Protein AF-A0A923UPY0-F1 (afdb_monomer)

Foldseek 3Di:
DQAPVNCLVPQVSLCVQQVDGPVVLVVCQVVQVVVCVVDQQQADPVRHGDPDGDDDPPCPQQVDSSSVSSVVSRVVVVVVVPPD

pLDDT: mean 86.6, std 10.06, range [52.34, 96.12]

Structure (mmCIF, N/CA/C/O backbone):
data_AF-A0A923UPY0-F1
#
_entry.id   AF-A0A923UPY0-F1
#
loop_
_atom_site.group_PDB
_atom_site.id
_atom_site.type_symbol
_atom_site.label_atom_id
_atom_site.label_alt_id
_atom_site.label_comp_id
_atom_site.label_asym_id
_atom_site.label_entity_id
_atom_site.label_seq_id
_atom_site.pdbx_PDB_ins_code
_atom_site.Cartn_x
_atom_site.Cartn_y
_atom_site.Cartn_z
_atom_site.occupancy
_atom_site.B_iso_or_equiv
_atom_site.auth_seq_id
_atom_site.auth_comp_id
_atom_site.auth_asym_id
_atom_site.auth_atom_id
_atom_site.pdbx_PDB_model_num
ATOM 1 N N . MET A 1 1 ? 3.872 11.579 7.611 1.00 52.94 1 MET A N 1
ATOM 2 C CA . MET A 1 1 ? 2.682 10.808 7.191 1.00 52.94 1 MET A CA 1
ATOM 3 C C . MET A 1 1 ? 2.324 9.834 8.305 1.00 52.94 1 MET A C 1
ATOM 5 O O . MET A 1 1 ? 3.244 9.274 8.889 1.00 52.94 1 MET A O 1
ATOM 9 N N . THR A 1 2 ? 1.049 9.644 8.652 1.00 64.19 2 THR A N 1
ATOM 10 C CA . THR A 1 2 ? 0.664 8.573 9.591 1.00 64.19 2 THR A CA 1
ATOM 11 C C . THR A 1 2 ? 0.886 7.232 8.895 1.00 64.19 2 THR A C 1
ATOM 13 O O . THR A 1 2 ? 0.243 6.977 7.882 1.00 64.19 2 THR A O 1
ATOM 16 N N . SER A 1 3 ? 1.818 6.417 9.392 1.00 79.25 3 SER A N 1
ATOM 17 C CA . SER A 1 3 ? 2.067 5.070 8.858 1.00 79.25 3 SER A CA 1
ATOM 18 C C . SER A 1 3 ? 0.841 4.176 9.062 1.00 79.25 3 SER A C 1
ATOM 20 O O . SER A 1 3 ? 0.126 4.327 10.063 1.00 79.25 3 SER A O 1
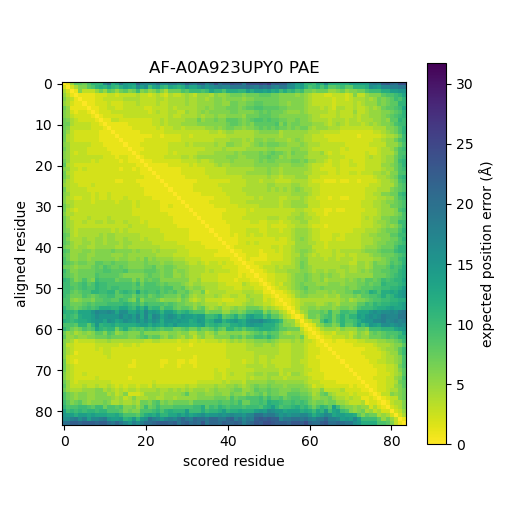ATOM 22 N N . TYR A 1 4 ? 0.628 3.246 8.128 1.00 86.88 4 TYR A N 1
ATOM 23 C CA . TYR A 1 4 ? -0.390 2.202 8.196 1.00 86.88 4 TYR A CA 1
ATOM 24 C C . TYR A 1 4 ? -0.436 1.539 9.579 1.00 86.88 4 TYR A C 1
ATOM 26 O O . TYR A 1 4 ? -1.504 1.478 10.185 1.00 86.88 4 TYR A O 1
ATOM 34 N N . GLU A 1 5 ? 0.721 1.159 10.127 1.00 85.69 5 GLU A N 1
ATOM 35 C CA . GLU A 1 5 ? 0.845 0.497 11.432 1.00 85.69 5 GLU A CA 1
ATOM 36 C C . GLU A 1 5 ? 0.213 1.312 12.569 1.00 85.69 5 GLU A C 1
ATOM 38 O O . GLU A 1 5 ? -0.545 0.800 13.394 1.00 85.69 5 GLU A O 1
ATOM 43 N N . LYS A 1 6 ? 0.451 2.629 12.582 1.00 86.19 6 LYS A N 1
ATOM 44 C CA . LYS A 1 6 ? -0.122 3.521 13.601 1.00 86.19 6 LYS A CA 1
ATOM 45 C C . LYS A 1 6 ? -1.634 3.651 13.442 1.00 86.19 6 LYS A C 1
ATOM 47 O O . LYS A 1 6 ? -2.352 3.670 14.438 1.00 86.19 6 LYS A O 1
ATOM 52 N N . ALA A 1 7 ? -2.114 3.744 12.202 1.00 86.81 7 ALA A N 1
ATOM 53 C CA . ALA A 1 7 ? -3.539 3.863 11.917 1.00 86.81 7 ALA A CA 1
ATOM 54 C C . ALA A 1 7 ? -4.294 2.558 12.214 1.00 86.81 7 ALA A C 1
ATOM 56 O O . ALA A 1 7 ? -5.419 2.608 12.707 1.00 86.81 7 ALA A O 1
ATOM 57 N N . ARG A 1 8 ? -3.679 1.399 11.953 1.00 89.12 8 ARG A N 1
ATOM 58 C CA . ARG A 1 8 ? -4.267 0.068 12.159 1.00 89.12 8 ARG A CA 1
ATOM 59 C C . ARG A 1 8 ? -4.637 -0.183 13.621 1.00 89.12 8 ARG A C 1
ATOM 61 O O . ARG A 1 8 ? -5.705 -0.725 13.891 1.00 89.12 8 ARG A O 1
ATOM 68 N N . ASN A 1 9 ? -3.811 0.298 14.551 1.00 90.75 9 ASN A N 1
ATOM 69 C CA . ASN A 1 9 ? -4.049 0.192 15.994 1.00 90.75 9 ASN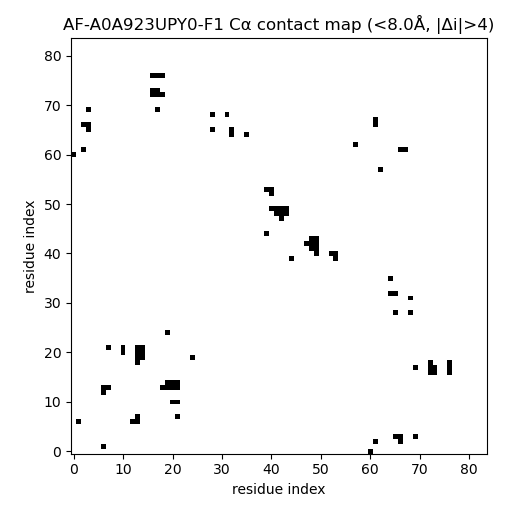 A CA 1
ATOM 70 C C . ASN A 1 9 ? -5.274 0.987 16.484 1.00 90.75 9 ASN A C 1
ATOM 72 O O . ASN A 1 9 ? -5.739 0.779 17.602 1.00 90.75 9 ASN A O 1
ATOM 76 N N . ASN A 1 10 ? -5.828 1.882 15.660 1.00 91.31 10 ASN A N 1
ATOM 77 C CA . ASN A 1 10 ? -7.055 2.613 15.955 1.00 91.31 10 ASN A CA 1
ATOM 78 C C . ASN A 1 10 ? -8.086 2.389 14.842 1.00 91.31 10 ASN A C 1
ATOM 80 O O . ASN A 1 10 ? -8.212 3.181 13.907 1.00 91.31 10 ASN A O 1
ATOM 84 N N . SER A 1 11 ? -8.874 1.322 14.970 1.00 89.75 11 SER A N 1
ATOM 85 C CA . SER A 1 11 ? -9.872 0.909 13.972 1.00 89.75 11 SER A CA 1
ATOM 86 C C . SER A 1 11 ? -10.884 2.008 13.614 1.00 89.75 11 SER A C 1
ATOM 88 O O . SER A 1 11 ? -11.295 2.124 12.455 1.00 89.75 11 SER A O 1
ATOM 90 N N . ARG A 1 12 ? -11.256 2.865 14.577 1.00 90.44 12 ARG A N 1
ATOM 91 C CA . ARG A 1 12 ? -12.156 4.007 14.351 1.00 90.44 12 ARG A CA 1
ATOM 92 C C . ARG A 1 12 ? -11.498 5.060 13.466 1.00 90.44 12 ARG A C 1
ATOM 94 O O . ARG A 1 12 ? -12.112 5.512 12.498 1.00 90.44 12 ARG A O 1
ATOM 101 N N . GLN A 1 13 ? -10.261 5.444 13.780 1.00 89.50 13 GLN A N 1
ATOM 102 C CA . GLN A 1 13 ? -9.496 6.383 12.962 1.00 89.50 13 GLN A CA 1
ATOM 103 C C . GLN A 1 13 ? -9.219 5.798 11.576 1.00 89.50 13 GLN A C 1
ATOM 105 O O . GLN A 1 13 ? -9.427 6.485 10.580 1.00 89.50 13 GLN A O 1
ATOM 110 N N . PHE A 1 14 ? -8.836 4.523 11.500 1.00 92.69 14 PHE A N 1
ATOM 111 C CA . PHE A 1 14 ? -8.592 3.818 10.247 1.00 92.69 14 PHE A CA 1
ATOM 112 C C . PHE A 1 14 ? -9.802 3.890 9.316 1.00 92.69 14 PHE A C 1
ATOM 114 O O . PHE A 1 14 ? -9.694 4.38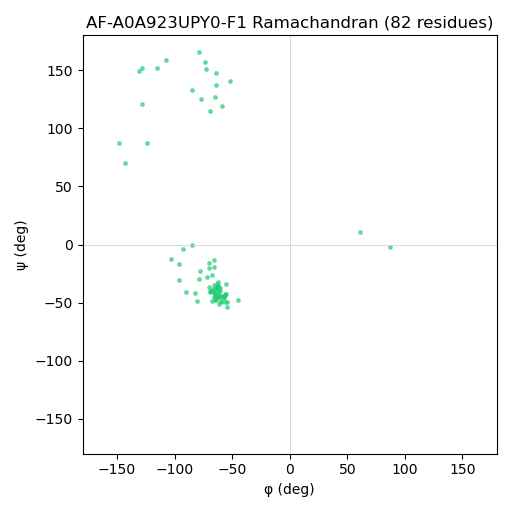5 8.196 1.00 92.69 14 PHE A O 1
ATOM 121 N N . LYS A 1 15 ? -10.983 3.496 9.810 1.00 92.25 15 LYS A N 1
ATOM 122 C CA . LYS A 1 15 ? -12.237 3.559 9.048 1.00 92.25 15 LYS A CA 1
ATOM 123 C C . LYS A 1 15 ? -12.613 4.991 8.677 1.00 92.25 15 LYS A C 1
ATOM 125 O O . LYS A 1 15 ? -13.128 5.238 7.586 1.00 92.25 15 LYS A O 1
ATOM 130 N N . SER A 1 16 ? -12.334 5.954 9.553 1.00 89.25 16 SER A N 1
ATOM 131 C CA . SER A 1 16 ? -12.520 7.371 9.241 1.00 89.25 16 SER A CA 1
ATOM 132 C C . SER A 1 16 ? -11.617 7.830 8.094 1.00 89.25 16 SER A C 1
ATOM 134 O O . SER A 1 16 ? -12.079 8.582 7.248 1.00 89.25 16 SER A O 1
ATOM 136 N N . LEU A 1 17 ? -10.382 7.340 7.987 1.00 89.81 17 LEU A N 1
ATOM 137 C CA . LEU A 1 17 ? -9.437 7.742 6.940 1.00 89.81 17 LEU A CA 1
ATOM 138 C C . LEU A 1 17 ? -9.647 7.006 5.612 1.00 89.81 17 LEU A C 1
ATOM 140 O O . LEU A 1 17 ? -9.615 7.630 4.556 1.00 89.81 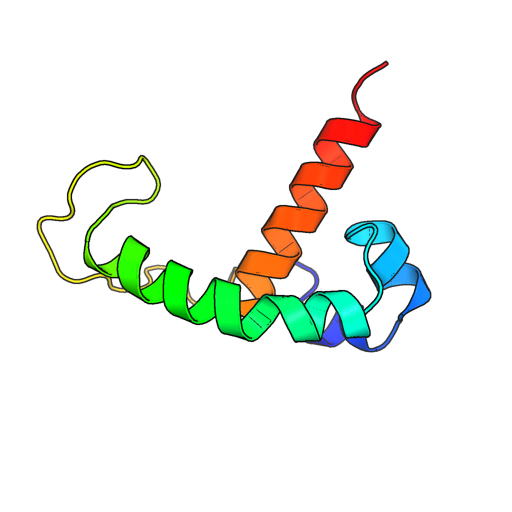17 LEU A O 1
ATOM 144 N N . THR A 1 18 ? -9.906 5.701 5.645 1.00 91.69 18 THR A N 1
ATOM 145 C CA . THR A 1 18 ? -9.946 4.855 4.438 1.00 91.69 18 THR A CA 1
ATOM 146 C C . THR A 1 18 ? -11.359 4.509 3.976 1.00 91.69 18 THR A C 1
ATOM 148 O O . THR A 1 18 ? -11.535 3.994 2.874 1.00 91.69 18 THR A O 1
ATOM 151 N N . SER A 1 19 ? -12.378 4.764 4.807 1.00 91.25 19 SER A N 1
ATOM 152 C CA . SER A 1 19 ? -13.750 4.246 4.647 1.00 91.25 19 SER A CA 1
ATOM 153 C C . SER A 1 19 ? -13.858 2.712 4.666 1.00 91.25 19 SER A C 1
ATOM 155 O O . SER A 1 19 ? -14.928 2.173 4.387 1.00 91.25 19 SER A O 1
ATOM 157 N N . LEU A 1 20 ? -12.788 2.001 5.033 1.00 92.75 20 LEU A N 1
ATOM 158 C CA . LEU A 1 20 ? -12.733 0.542 5.114 1.00 92.75 20 LEU A CA 1
ATOM 159 C C . LEU A 1 20 ? -12.515 0.084 6.560 1.00 92.75 20 LEU A C 1
ATOM 161 O O . LEU A 1 20 ? -11.925 0.798 7.368 1.00 92.75 20 LEU A O 1
ATOM 165 N N . SER A 1 21 ? -12.990 -1.116 6.899 1.00 93.88 21 SER A N 1
ATOM 166 C CA . SER A 1 21 ? -12.513 -1.801 8.106 1.00 93.88 21 SER A CA 1
ATOM 167 C C . SER A 1 21 ? -11.098 -2.332 7.872 1.00 93.88 21 SER A C 1
ATOM 169 O O . SER A 1 21 ? -10.708 -2.572 6.728 1.00 93.88 21 SER A O 1
ATOM 171 N N . VAL A 1 22 ? -10.352 -2.542 8.958 1.00 93.75 22 VAL A N 1
ATOM 172 C CA . VAL A 1 22 ? -9.008 -3.140 8.903 1.00 93.75 22 VAL A CA 1
ATOM 173 C C . VAL A 1 22 ? -9.058 -4.514 8.226 1.00 93.75 22 VAL A C 1
ATOM 175 O O . VAL A 1 22 ? -8.302 -4.753 7.300 1.00 93.75 22 VAL A O 1
ATOM 178 N N . GLU A 1 23 ? -10.035 -5.358 8.565 1.00 94.44 23 GLU A N 1
ATOM 179 C CA . GLU A 1 23 ? -10.217 -6.680 7.940 1.00 94.44 23 GLU A CA 1
ATOM 180 C C . GLU A 1 23 ? -10.391 -6.608 6.417 1.00 94.44 23 GLU A C 1
ATOM 182 O O . GLU A 1 23 ? -9.758 -7.348 5.671 1.00 94.44 23 GLU A O 1
ATOM 187 N N . LYS A 1 24 ? -11.231 -5.686 5.925 1.00 94.38 24 LYS A N 1
ATOM 188 C CA . LYS A 1 24 ? -11.429 -5.511 4.479 1.00 94.38 24 LYS A CA 1
ATOM 189 C C . LYS A 1 24 ? -10.165 -5.008 3.798 1.00 94.38 24 LYS A C 1
ATOM 191 O O . LYS A 1 24 ? -9.918 -5.360 2.650 1.00 94.38 24 LYS A O 1
ATOM 196 N N . PHE A 1 25 ? -9.393 -4.172 4.483 1.00 95.06 25 PHE A N 1
ATOM 197 C CA . PHE A 1 25 ? -8.105 -3.717 3.985 1.00 95.06 25 PHE A CA 1
ATOM 198 C C . PHE A 1 25 ? -7.103 -4.875 3.900 1.00 95.06 25 PHE A C 1
ATOM 200 O O . PHE A 1 25 ? -6.475 -5.047 2.859 1.00 95.06 25 PHE A O 1
ATOM 207 N N . ASP A 1 26 ? -7.031 -5.708 4.939 1.00 93.62 26 ASP A N 1
ATOM 208 C CA . ASP A 1 26 ? -6.144 -6.872 5.005 1.00 93.62 26 ASP A CA 1
ATOM 209 C C . ASP A 1 26 ? -6.470 -7.902 3.910 1.00 93.62 26 ASP A C 1
ATOM 211 O O . ASP A 1 26 ? -5.562 -8.468 3.312 1.00 93.62 26 ASP A O 1
ATOM 215 N N . ILE A 1 27 ? -7.750 -8.084 3.558 1.00 96.12 27 ILE A N 1
ATOM 216 C CA . ILE A 1 27 ? -8.158 -8.932 2.421 1.00 96.12 27 ILE A CA 1
ATOM 217 C C . ILE A 1 27 ? -7.652 -8.369 1.079 1.00 96.12 27 ILE A C 1
ATOM 219 O O . ILE A 1 27 ? -7.287 -9.124 0.177 1.00 96.12 27 ILE A O 1
ATOM 223 N N . LEU A 1 28 ? -7.643 -7.043 0.914 1.00 94.69 28 LEU A N 1
ATOM 224 C CA . LEU A 1 28 ? -7.239 -6.391 -0.337 1.00 94.69 28 LEU A CA 1
ATOM 225 C C . LEU A 1 28 ? -5.720 -6.326 -0.512 1.00 94.69 28 LEU A C 1
ATOM 227 O O . LEU A 1 28 ? -5.240 -6.317 -1.649 1.00 94.69 28 LEU A O 1
ATOM 231 N N . LEU A 1 29 ? -4.980 -6.261 0.595 1.00 94.75 29 LEU A N 1
ATOM 232 C CA . LEU A 1 29 ? -3.550 -5.981 0.602 1.00 94.75 29 LEU A CA 1
ATOM 233 C C . LEU A 1 29 ? -2.726 -6.966 -0.255 1.00 94.75 29 LEU A C 1
ATOM 235 O O . LEU A 1 29 ? -2.019 -6.477 -1.136 1.00 94.75 29 LEU A O 1
ATOM 239 N N . PRO A 1 30 ? -2.873 -8.304 -0.140 1.00 95.81 30 PRO A N 1
ATOM 240 C CA . PRO A 1 30 ? -2.087 -9.247 -0.944 1.00 95.81 30 PRO A CA 1
ATOM 241 C C . PRO A 1 30 ? -2.334 -9.109 -2.451 1.00 95.81 30 PRO A C 1
ATOM 243 O O . PRO A 1 30 ? -1.418 -9.190 -3.269 1.00 95.81 30 PRO A O 1
ATOM 246 N N . THR A 1 31 ? -3.590 -8.861 -2.838 1.00 95.75 31 THR A N 1
ATOM 247 C CA . THR A 1 31 ? -3.952 -8.683 -4.253 1.00 95.75 31 THR A CA 1
ATOM 248 C C . THR A 1 31 ? -3.372 -7.384 -4.805 1.00 95.75 31 THR A C 1
ATOM 250 O O . THR A 1 31 ? -2.920 -7.334 -5.950 1.00 95.75 31 THR A O 1
ATOM 253 N N . PHE A 1 32 ? -3.406 -6.316 -4.006 1.00 95.12 32 PHE A N 1
ATOM 254 C CA . PHE A 1 32 ? -2.810 -5.044 -4.386 1.00 95.12 32 PHE A CA 1
ATOM 255 C C . PHE A 1 32 ? -1.293 -5.152 -4.502 1.00 95.12 32 PHE A C 1
ATOM 257 O O . PHE A 1 32 ? -0.741 -4.633 -5.463 1.00 95.12 32 PHE A O 1
ATOM 264 N N . GLU A 1 33 ? -0.637 -5.843 -3.575 1.00 95.00 33 GLU A N 1
ATOM 265 C CA . GLU A 1 33 ? 0.813 -6.017 -3.562 1.00 95.00 33 GLU A CA 1
ATOM 266 C C . GLU A 1 33 ? 1.325 -6.742 -4.800 1.00 95.00 33 GLU A C 1
ATOM 268 O O . GLU A 1 33 ? 2.135 -6.181 -5.537 1.00 95.00 33 GLU A O 1
ATOM 273 N N . SER A 1 34 ? 0.735 -7.892 -5.127 1.00 94.81 34 SER A N 1
ATOM 274 C CA . SER A 1 34 ? 1.075 -8.628 -6.349 1.00 94.81 34 SER A CA 1
ATOM 275 C C . SER A 1 34 ? 0.903 -7.774 -7.616 1.00 94.81 34 SER A C 1
ATOM 277 O O . SER A 1 34 ? 1.758 -7.763 -8.506 1.00 94.81 34 SER A O 1
ATOM 279 N N . LYS A 1 35 ? -0.185 -6.996 -7.698 1.00 94.19 35 LYS A N 1
ATOM 280 C CA . LYS A 1 35 ? -0.411 -6.090 -8.834 1.00 94.19 35 LYS A CA 1
ATOM 281 C C .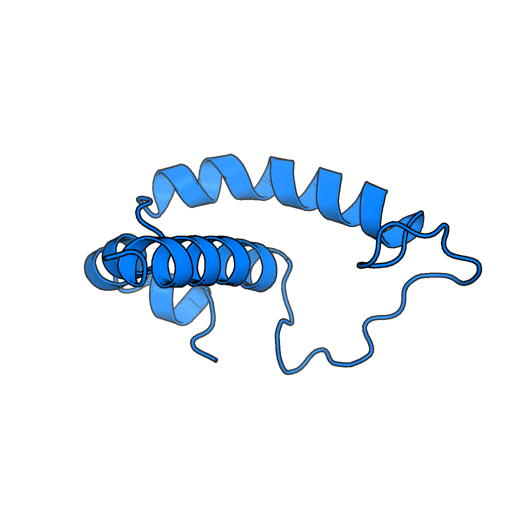 LYS A 1 35 ? 0.563 -4.919 -8.843 1.00 94.19 35 LYS A C 1
A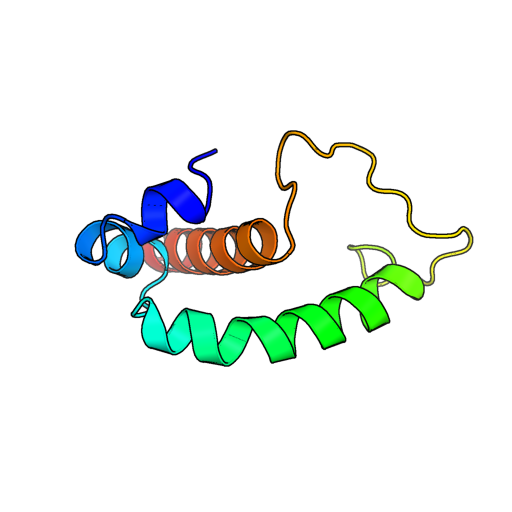TOM 283 O O . LYS A 1 35 ? 1.032 -4.540 -9.912 1.00 94.19 35 LYS A O 1
ATOM 288 N N . TRP A 1 36 ? 0.848 -4.337 -7.684 1.00 92.50 36 TRP A N 1
ATOM 289 C CA . TRP A 1 36 ? 1.772 -3.221 -7.547 1.00 92.50 36 TRP A CA 1
ATOM 290 C C . TRP A 1 36 ? 3.161 -3.617 -8.036 1.00 92.50 36 TRP A C 1
ATOM 292 O O . TRP A 1 36 ? 3.730 -2.900 -8.854 1.00 92.50 36 TRP A O 1
ATOM 302 N N . GLU A 1 37 ? 3.672 -4.766 -7.597 1.00 91.06 37 GLU A N 1
ATOM 303 C CA . GLU A 1 37 ? 4.972 -5.290 -8.018 1.00 91.06 37 GLU A CA 1
ATOM 304 C C . GLU A 1 37 ? 5.022 -5.524 -9.530 1.00 91.06 37 GLU A C 1
ATOM 306 O O . GLU A 1 37 ? 5.898 -4.985 -10.210 1.00 91.06 37 GLU A O 1
ATOM 311 N N . SER A 1 38 ? 4.021 -6.216 -10.088 1.00 91.88 38 SER A N 1
ATOM 312 C CA . SER A 1 38 ? 3.967 -6.460 -11.534 1.00 91.88 38 SER A CA 1
ATOM 313 C C . SER A 1 38 ? 3.862 -5.174 -12.361 1.00 91.88 38 SER A C 1
ATOM 315 O O . SER A 1 38 ? 4.310 -5.158 -13.511 1.00 91.88 38 SER A O 1
ATOM 317 N N . VAL A 1 39 ? 3.208 -4.132 -11.842 1.00 92.19 39 VAL A N 1
ATOM 318 C CA . VAL A 1 39 ? 3.040 -2.859 -12.554 1.00 92.19 39 VAL A CA 1
ATOM 319 C C . VAL A 1 39 ? 4.292 -2.008 -12.426 1.00 92.19 39 VAL A C 1
ATOM 321 O O . VAL A 1 39 ? 4.780 -1.517 -13.438 1.00 92.19 39 VAL A O 1
ATOM 324 N N . ILE A 1 40 ? 4.835 -1.838 -11.220 1.00 91.06 40 ILE A N 1
ATOM 325 C CA . ILE A 1 40 ? 5.951 -0.919 -10.975 1.00 91.06 40 ILE A CA 1
ATOM 326 C C . ILE A 1 40 ? 7.248 -1.388 -11.641 1.00 91.06 40 ILE A C 1
ATOM 328 O O . ILE A 1 40 ? 8.089 -0.560 -11.997 1.00 91.06 40 ILE A O 1
ATOM 332 N N . GLU A 1 41 ? 7.394 -2.698 -11.852 1.00 91.12 41 GLU A N 1
ATOM 333 C CA . GLU A 1 41 ? 8.503 -3.284 -12.602 1.00 91.12 41 GLU A CA 1
ATOM 334 C C . GLU A 1 41 ? 8.468 -2.884 -14.085 1.00 91.12 41 GLU A C 1
ATOM 336 O O . GLU A 1 41 ? 9.508 -2.583 -14.673 1.00 91.12 41 GLU A O 1
ATOM 341 N N . LYS A 1 42 ? 7.271 -2.829 -14.679 1.00 92.00 42 LYS A N 1
ATOM 342 C CA . LYS A 1 42 ? 7.070 -2.615 -16.122 1.00 92.00 42 LYS A CA 1
ATOM 343 C C . LYS A 1 42 ? 6.787 -1.160 -16.483 1.00 92.00 42 LYS A C 1
ATOM 345 O O . LYS A 1 42 ? 7.151 -0.715 -17.569 1.00 92.00 42 LYS A O 1
ATOM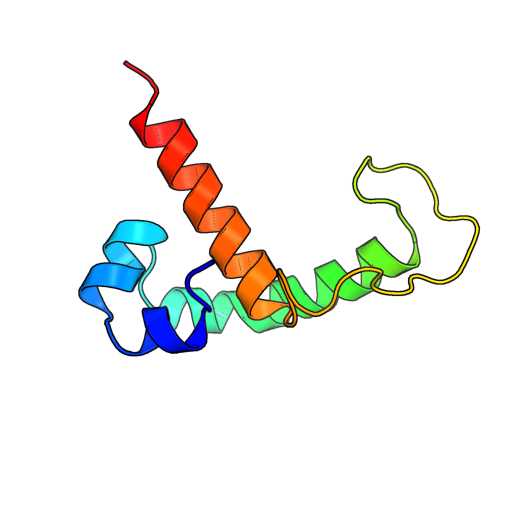 350 N N . TYR A 1 43 ? 6.162 -0.416 -15.578 1.00 93.75 43 TYR A N 1
ATOM 351 C CA . TYR A 1 43 ? 5.640 0.920 -15.828 1.00 93.75 43 TYR A CA 1
ATOM 352 C C . TYR A 1 43 ? 6.117 1.935 -14.781 1.00 93.75 43 TYR A C 1
ATOM 354 O O . TYR A 1 43 ? 6.420 1.633 -13.621 1.00 93.75 43 TYR A O 1
ATOM 362 N N . ASN A 1 44 ? 6.194 3.186 -15.213 1.00 89.94 44 ASN A N 1
ATOM 363 C CA . ASN A 1 44 ? 6.314 4.347 -14.348 1.00 89.94 44 ASN A CA 1
ATOM 364 C C . ASN A 1 44 ? 4.938 4.709 -13.757 1.00 89.94 44 ASN A C 1
ATOM 366 O O . ASN A 1 44 ? 3.900 4.234 -14.215 1.00 89.94 44 ASN A O 1
ATOM 370 N N . LEU A 1 45 ? 4.918 5.563 -12.728 1.00 85.44 45 LEU A N 1
ATOM 371 C CA . LEU A 1 45 ? 3.670 5.969 -12.056 1.00 85.44 45 LEU A CA 1
ATOM 372 C C . LEU A 1 45 ? 2.725 6.781 -12.959 1.00 85.44 45 LEU A C 1
ATOM 374 O O . LEU A 1 45 ? 1.539 6.873 -12.664 1.00 85.44 45 LEU A O 1
ATOM 378 N N . ASP A 1 46 ? 3.245 7.354 -14.044 1.00 87.88 46 ASP A N 1
ATOM 379 C CA . ASP A 1 46 ? 2.484 8.046 -15.090 1.00 87.88 46 ASP A CA 1
ATOM 380 C C . ASP A 1 46 ? 1.932 7.091 -16.170 1.00 87.88 46 ASP A C 1
ATOM 382 O O . ASP A 1 46 ? 1.259 7.532 -17.097 1.00 87.88 46 ASP A O 1
ATOM 386 N N . GLY A 1 47 ? 2.205 5.785 -16.060 1.00 87.94 47 GLY A N 1
ATOM 387 C CA . GLY A 1 47 ? 1.769 4.758 -17.007 1.00 87.94 47 GLY A CA 1
ATOM 388 C C . GLY A 1 47 ? 2.710 4.535 -18.194 1.00 87.94 47 GLY A C 1
ATOM 389 O O . GLY A 1 47 ? 2.463 3.637 -18.998 1.00 87.94 47 GLY A O 1
ATOM 390 N N . THR A 1 48 ? 3.803 5.293 -18.314 1.00 93.00 48 THR A N 1
ATOM 391 C CA . THR A 1 48 ? 4.793 5.072 -19.380 1.00 93.00 48 THR A CA 1
ATOM 392 C C . THR A 1 48 ? 5.618 3.811 -19.125 1.00 93.00 48 THR A C 1
ATOM 394 O O . THR A 1 48 ? 5.837 3.418 -17.978 1.00 93.00 48 THR A O 1
ATOM 397 N N . SER A 1 49 ? 6.094 3.153 -20.188 1.00 93.06 49 SER A N 1
ATOM 398 C CA . SER A 1 49 ? 6.954 1.972 -20.043 1.00 93.06 49 SER A CA 1
ATOM 399 C C . SER A 1 49 ? 8.274 2.347 -19.376 1.00 93.06 49 SER A C 1
ATOM 401 O O . SER A 1 49 ? 8.911 3.350 -19.705 1.00 93.06 49 SER A O 1
ATOM 403 N N . ARG A 1 50 ? 8.715 1.510 -18.445 1.00 91.31 50 ARG A N 1
ATOM 404 C CA . ARG A 1 50 ? 9.937 1.733 -17.687 1.00 91.31 50 ARG A CA 1
ATOM 405 C C . ARG A 1 50 ? 11.149 1.209 -18.472 1.00 91.31 50 ARG A C 1
ATOM 407 O O . ARG A 1 50 ? 11.133 0.092 -18.972 1.00 91.31 50 ARG A O 1
ATOM 414 N N . LEU A 1 51 ? 12.212 2.014 -18.567 1.00 90.69 51 LEU A N 1
ATOM 415 C CA . LEU A 1 51 ? 13.459 1.645 -19.269 1.00 90.69 51 LEU A CA 1
ATOM 416 C C . LEU A 1 51 ? 14.552 1.084 -18.341 1.00 90.69 51 LEU A C 1
ATOM 418 O O . LEU A 1 51 ? 15.524 0.497 -18.803 1.00 90.69 51 LEU A O 1
ATOM 422 N N . ARG A 1 52 ? 14.434 1.304 -17.026 1.00 87.56 52 ARG A N 1
ATOM 423 C CA . ARG A 1 52 ? 15.410 0.892 -16.000 1.00 87.56 52 ARG A CA 1
ATOM 424 C C . ARG A 1 52 ? 14.692 0.182 -14.865 1.00 87.56 52 ARG A C 1
ATOM 426 O O . ARG A 1 52 ? 13.570 0.560 -14.562 1.00 87.56 52 ARG A O 1
ATOM 433 N N . LYS A 1 53 ? 15.340 -0.767 -14.185 1.00 85.81 53 LYS A N 1
ATOM 434 C CA . LYS A 1 53 ? 14.746 -1.433 -13.012 1.00 85.81 53 LYS A CA 1
ATOM 435 C C . LYS A 1 53 ? 14.229 -0.414 -11.991 1.00 85.81 53 LYS A C 1
ATOM 437 O O . LYS A 1 53 ? 14.843 0.634 -11.778 1.00 85.81 53 LYS A O 1
ATOM 442 N N . TYR A 1 54 ? 13.080 -0.716 -11.391 1.00 86.00 54 TYR A N 1
ATOM 443 C CA . TYR A 1 54 ? 12.520 0.110 -10.330 1.00 86.00 54 TYR A 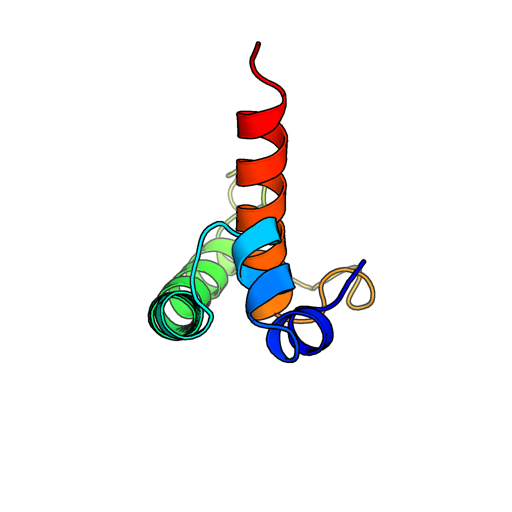CA 1
ATOM 444 C C . TYR A 1 54 ? 13.442 0.083 -9.110 1.00 86.00 54 TYR A C 1
ATOM 446 O O . TYR A 1 54 ? 13.793 -0.982 -8.612 1.00 86.00 54 TYR A O 1
ATOM 454 N N . VAL A 1 55 ? 13.814 1.271 -8.638 1.00 83.44 55 VAL A N 1
ATOM 455 C CA . VAL A 1 55 ? 14.516 1.473 -7.372 1.00 83.44 55 VAL A CA 1
ATOM 456 C C . VAL A 1 55 ? 13.721 2.526 -6.602 1.00 83.44 55 VAL A C 1
ATOM 458 O O . VAL A 1 55 ? 13.518 3.628 -7.135 1.00 83.44 55 VAL A O 1
ATOM 461 N N . PRO A 1 56 ? 13.217 2.213 -5.397 1.00 78.00 56 PRO A N 1
ATOM 462 C CA . PRO A 1 56 ? 12.564 3.199 -4.550 1.00 78.00 56 PRO A CA 1
ATOM 463 C C . PRO A 1 56 ? 13.543 4.341 -4.259 1.00 78.00 56 PRO A C 1
ATOM 465 O O . PRO A 1 56 ? 14.612 4.129 -3.705 1.00 78.00 56 PRO A O 1
ATOM 468 N N . LYS A 1 57 ? 13.200 5.569 -4.664 1.00 71.50 57 LYS A N 1
ATOM 469 C CA . LYS A 1 57 ? 14.056 6.741 -4.409 1.00 71.50 57 LYS A CA 1
ATOM 470 C C . LYS A 1 57 ? 13.959 7.263 -2.977 1.00 71.50 57 LYS A C 1
ATOM 472 O O . LYS A 1 57 ? 14.836 8.006 -2.563 1.00 71.50 57 LYS A O 1
ATOM 477 N N . ASN A 1 58 ? 12.862 6.970 -2.280 1.00 67.38 58 ASN A N 1
ATOM 478 C CA . ASN A 1 58 ? 12.554 7.582 -0.995 1.00 67.38 58 ASN A CA 1
ATOM 479 C C . ASN A 1 58 ? 11.773 6.593 -0.123 1.00 67.38 58 ASN A C 1
ATOM 481 O O . ASN A 1 58 ? 10.543 6.542 -0.164 1.00 67.38 58 ASN A O 1
ATOM 485 N N . GLU A 1 59 ? 12.503 5.761 0.615 1.00 66.88 59 GLU A N 1
ATOM 486 C CA . GLU A 1 59 ? 11.919 4.755 1.509 1.00 66.88 59 GLU A CA 1
ATOM 487 C C . GLU A 1 59 ? 11.252 5.399 2.736 1.00 66.88 59 GLU A C 1
ATOM 489 O O . GLU A 1 59 ? 10.343 4.823 3.315 1.00 66.88 59 GLU A O 1
ATOM 494 N N . GLU A 1 60 ? 11.604 6.639 3.087 1.00 68.31 60 GLU A N 1
ATOM 495 C CA . GLU A 1 60 ? 11.110 7.293 4.307 1.00 68.31 60 GLU A CA 1
ATOM 496 C C . GLU A 1 60 ? 9.627 7.710 4.258 1.00 68.31 60 GLU A C 1
ATOM 498 O O . GLU A 1 60 ? 8.972 7.799 5.297 1.00 68.31 60 GLU A O 1
ATOM 503 N N . GLN A 1 61 ? 9.067 7.991 3.074 1.00 75.56 61 GLN A N 1
ATOM 504 C CA . GLN A 1 61 ? 7.704 8.540 2.964 1.00 75.56 61 GLN A CA 1
ATOM 505 C C . GLN A 1 61 ? 6.604 7.480 2.854 1.00 75.56 61 GLN A C 1
ATOM 507 O O . GLN A 1 61 ? 5.536 7.653 3.444 1.00 75.56 61 GLN A O 1
ATOM 512 N N . LEU A 1 62 ? 6.840 6.419 2.079 1.00 82.62 62 LEU A N 1
ATOM 513 C CA . LEU A 1 62 ? 5.915 5.299 1.858 1.00 82.62 62 LEU A CA 1
ATOM 514 C C . LEU A 1 62 ? 6.732 3.998 1.771 1.00 82.62 62 LEU A C 1
ATOM 516 O O . LEU A 1 62 ? 6.879 3.447 0.671 1.00 82.62 62 LEU A O 1
ATOM 520 N N . PRO A 1 63 ? 7.305 3.550 2.905 1.00 82.75 63 PRO A N 1
ATOM 521 C CA . PRO A 1 63 ? 8.268 2.451 2.930 1.00 82.75 63 PRO A CA 1
ATOM 522 C C . PRO A 1 63 ? 7.649 1.147 2.441 1.00 82.75 63 PRO A C 1
ATOM 524 O O . PRO A 1 63 ? 8.269 0.405 1.683 1.00 82.75 63 PRO A O 1
ATOM 527 N N . THR A 1 64 ? 6.401 0.881 2.830 1.00 89.00 64 THR A N 1
ATOM 528 C CA . THR A 1 64 ? 5.743 -0.393 2.540 1.00 89.00 64 THR A CA 1
ATOM 529 C C . THR A 1 64 ? 4.669 -0.263 1.465 1.00 89.00 64 THR A C 1
ATOM 531 O O . THR A 1 64 ? 4.112 0.808 1.207 1.00 89.00 64 THR A O 1
ATOM 534 N N . VAL A 1 65 ? 4.333 -1.386 0.829 1.00 90.56 65 VAL A N 1
ATOM 535 C CA . VAL A 1 65 ? 3.187 -1.468 -0.086 1.00 90.56 65 VAL A CA 1
ATOM 536 C C . VAL A 1 65 ? 1.868 -1.202 0.651 1.00 90.56 65 VAL A C 1
ATOM 538 O O . VAL A 1 65 ? 0.981 -0.544 0.103 1.00 90.56 65 VAL A O 1
ATOM 541 N N . ALA A 1 66 ? 1.766 -1.619 1.917 1.00 91.88 66 ALA A N 1
ATOM 542 C CA . ALA A 1 66 ? 0.626 -1.315 2.775 1.00 91.88 66 ALA A CA 1
ATOM 543 C C . ALA A 1 66 ? 0.451 0.197 2.988 1.00 91.88 66 ALA A C 1
ATOM 545 O O . ALA A 1 66 ? -0.661 0.706 2.842 1.00 91.88 66 ALA A O 1
ATOM 546 N N . ASP A 1 67 ? 1.539 0.938 3.232 1.00 90.75 67 ASP A N 1
ATOM 547 C CA . ASP A 1 67 ? 1.493 2.403 3.332 1.00 90.75 67 ASP A CA 1
ATOM 548 C C . ASP A 1 67 ? 1.007 3.041 2.021 1.00 90.75 67 ASP A C 1
ATOM 550 O O . ASP A 1 67 ? 0.197 3.971 2.047 1.00 90.75 67 ASP A O 1
ATOM 554 N N . LYS A 1 68 ? 1.434 2.518 0.861 1.00 90.81 68 LYS A N 1
ATOM 555 C CA . LYS A 1 68 ? 0.976 2.995 -0.460 1.00 90.81 68 LYS A CA 1
ATOM 556 C C . LYS A 1 68 ? -0.524 2.768 -0.656 1.00 90.81 68 LYS A C 1
ATOM 558 O O . LYS A 1 68 ? -1.228 3.680 -1.096 1.00 90.81 68 LYS A O 1
ATOM 563 N N . LEU A 1 69 ? -1.028 1.585 -0.301 1.00 93.19 69 LEU A N 1
ATOM 564 C CA . LEU A 1 69 ? -2.456 1.267 -0.385 1.00 93.19 69 LEU A CA 1
ATOM 565 C C . LEU A 1 69 ? -3.284 2.128 0.578 1.00 93.19 69 LEU A C 1
ATOM 567 O O . LEU A 1 69 ? -4.321 2.680 0.203 1.00 93.19 69 LEU A O 1
ATOM 571 N N . PHE A 1 70 ? -2.811 2.283 1.815 1.00 93.00 70 PHE A N 1
ATOM 572 C CA . PHE A 1 70 ? -3.443 3.124 2.827 1.00 93.00 70 PHE A CA 1
ATOM 573 C C . PHE A 1 70 ? -3.529 4.586 2.369 1.00 93.00 70 PHE A C 1
ATOM 575 O O . PHE A 1 70 ? -4.587 5.220 2.465 1.00 93.00 70 PHE A O 1
ATOM 582 N N . PHE A 1 71 ? -2.442 5.109 1.801 1.00 91.00 71 PHE A N 1
ATOM 583 C CA . PHE A 1 71 ? -2.390 6.452 1.237 1.00 91.00 71 PHE A CA 1
ATOM 584 C C . PHE A 1 71 ? -3.378 6.641 0.083 1.00 91.00 71 PHE A C 1
ATOM 586 O O . PHE A 1 71 ? -4.115 7.629 0.070 1.00 91.00 71 PHE A O 1
ATOM 593 N N . TYR A 1 72 ? -3.454 5.676 -0.838 1.00 91.12 72 TYR A N 1
ATOM 594 C CA . TYR A 1 72 ? -4.402 5.704 -1.953 1.00 91.12 72 TYR A CA 1
ATOM 595 C C . TYR A 1 72 ? -5.852 5.873 -1.472 1.00 91.12 72 TYR A C 1
ATOM 597 O O . TYR A 1 72 ? -6.565 6.767 -1.939 1.00 91.12 72 TYR A O 1
ATOM 605 N N . PHE A 1 73 ? -6.289 5.069 -0.496 1.00 92.75 73 PHE A N 1
ATOM 606 C CA . PHE A 1 73 ? -7.646 5.187 0.049 1.00 92.75 73 PHE A CA 1
ATOM 607 C C . PHE A 1 73 ? -7.867 6.493 0.811 1.00 92.75 73 PHE A C 1
ATOM 609 O O . PHE A 1 73 ? -8.929 7.104 0.677 1.00 92.75 73 PHE A O 1
ATOM 616 N N . THR A 1 74 ? -6.861 6.950 1.557 1.00 90.44 74 THR A N 1
ATOM 617 C CA . THR A 1 74 ? -6.930 8.211 2.304 1.00 90.44 74 THR A CA 1
ATOM 618 C C . THR A 1 74 ? -7.121 9.407 1.368 1.00 90.44 74 THR A C 1
ATOM 620 O O . THR A 1 74 ? -8.007 10.232 1.597 1.00 90.44 74 THR A O 1
ATOM 623 N N . ILE A 1 75 ? -6.365 9.482 0.263 1.00 87.50 75 ILE A N 1
ATOM 624 C CA . ILE A 1 75 ? -6.551 10.535 -0.748 1.00 87.50 75 ILE A CA 1
ATOM 625 C C . ILE A 1 75 ? -7.915 10.417 -1.415 1.00 87.50 75 ILE A C 1
ATOM 627 O O . ILE A 1 75 ? -8.618 11.418 -1.548 1.00 87.50 75 ILE A O 1
ATOM 631 N N . LYS A 1 76 ? -8.306 9.211 -1.845 1.00 87.81 76 LYS A N 1
ATOM 632 C CA . LYS A 1 76 ? -9.595 8.997 -2.514 1.00 87.81 76 LYS A CA 1
ATOM 633 C C . LYS A 1 76 ? -10.747 9.509 -1.652 1.00 87.81 76 LYS A C 1
ATOM 635 O O . LYS A 1 76 ? -11.645 10.180 -2.163 1.00 87.81 76 LYS A O 1
ATOM 640 N N . LYS A 1 77 ? -10.696 9.242 -0.344 1.00 85.75 77 LYS A N 1
ATOM 641 C CA . LYS A 1 77 ? -11.664 9.772 0.614 1.00 85.75 77 LYS A CA 1
ATOM 642 C C . LYS A 1 77 ? -11.589 11.292 0.723 1.00 85.75 77 LYS A C 1
ATOM 644 O O . LYS A 1 77 ? -12.624 11.946 0.659 1.00 85.75 77 LYS A O 1
ATOM 649 N N . PHE A 1 78 ? -10.389 11.851 0.859 1.00 82.44 78 PHE A N 1
ATOM 650 C CA . PHE A 1 78 ? -10.196 13.296 0.968 1.00 82.44 78 PHE A CA 1
ATOM 651 C C . PHE A 1 78 ? -10.765 14.053 -0.241 1.00 82.44 78 PHE A C 1
ATOM 653 O O . PHE A 1 78 ? -11.490 15.029 -0.065 1.00 82.44 78 PHE A O 1
ATOM 660 N N . ILE A 1 79 ? -10.506 13.569 -1.461 1.00 80.12 79 ILE A N 1
ATOM 661 C CA . ILE A 1 79 ? -11.052 14.144 -2.700 1.00 80.12 79 ILE A CA 1
ATOM 662 C C . ILE A 1 79 ? -12.579 14.036 -2.720 1.00 80.12 79 ILE A C 1
ATOM 664 O O . ILE A 1 79 ? -13.256 14.988 -3.099 1.00 80.12 79 ILE A O 1
ATOM 668 N N . HIS A 1 80 ? -13.134 12.895 -2.307 1.00 74.62 80 HIS A N 1
ATOM 669 C CA . HIS A 1 80 ? -14.582 12.699 -2.274 1.00 74.62 80 HIS A CA 1
ATOM 670 C C . HIS A 1 80 ? -15.275 13.619 -1.256 1.00 74.62 80 HIS A C 1
ATOM 672 O O . HIS A 1 80 ? -16.299 14.203 -1.582 1.00 74.62 80 HIS A O 1
ATOM 678 N N . CYS A 1 81 ? -14.692 13.822 -0.071 1.00 66.44 81 CYS A N 1
ATOM 679 C CA . CYS A 1 81 ? -15.214 14.744 0.946 1.00 66.44 81 CYS A CA 1
ATOM 680 C C . CYS A 1 81 ? -15.085 16.231 0.574 1.00 66.44 81 CYS A C 1
ATOM 682 O O . CYS A 1 81 ? -15.706 17.067 1.220 1.00 66.44 81 CYS A O 1
ATOM 684 N N . LYS A 1 82 ? -14.257 16.576 -0.419 1.00 65.25 82 LYS A N 1
ATOM 685 C CA . LYS A 1 82 ? -14.069 17.950 -0.912 1.00 65.25 82 LYS A CA 1
ATOM 686 C C . LYS A 1 82 ? -14.988 18.301 -2.087 1.00 65.25 82 LYS A C 1
ATOM 688 O O . LYS A 1 82 ? -14.942 19.442 -2.544 1.00 65.25 82 LYS A O 1
ATOM 693 N N . LYS A 1 83 ? -15.787 17.352 -2.591 1.00 53.16 83 LYS A N 1
ATOM 694 C CA . LYS A 1 83 ? -16.842 17.661 -3.560 1.00 53.16 83 LYS A CA 1
ATOM 695 C C . LYS A 1 83 ? -18.032 18.284 -2.808 1.00 53.16 83 LYS A C 1
ATOM 697 O O . LYS A 1 83 ? -18.452 17.673 -1.826 1.00 53.16 83 LYS A O 1
ATOM 702 N N . PRO A 1 84 ? -18.491 19.484 -3.210 1.00 52.34 84 PRO A N 1
ATOM 703 C CA . PRO A 1 84 ? -19.642 20.147 -2.601 1.00 52.34 84 PRO A CA 1
ATOM 704 C C . PRO A 1 84 ? -20.935 19.356 -2.810 1.00 52.34 84 PRO A C 1
ATOM 706 O O . PRO A 1 84 ? -21.016 18.610 -3.817 1.00 52.34 84 PRO A O 1
#

Secondary structure (DSSP, 8-state):
---HHHHHT-HHHHHHHHSS-HHHHHHHHHHHHHHHHHHHHHB-TTSPBPSS----S-TTTS-SHHHHHHHHHHHHHHHHHT--

Radius of gyration: 14.16 Å; Cα contacts (8 Å, |Δi|>4): 51; chains: 1; bounding box: 35×29×36 Å

Nearest PDB stru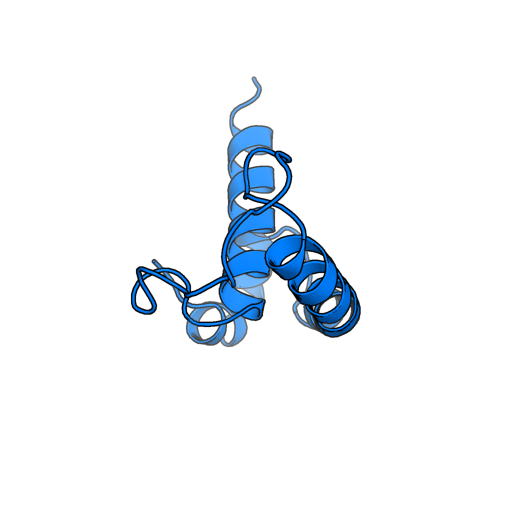ctures (foldseek):
  8sf7-assembly1_5S  TM=2.101E-01  e=6.759E+00  Tetrahymena thermophila

Sequence (84 aa):
MTSYEKARNNSRQFKSLTSLSVEKFDILLPTFESKWESVIEKYNLDGTSRLRKYVPKNEEQLPTVADKLFFYFTIKKFIHCKKP

Mean predicted aligned error: 5.31 Å

Solvent-accessible surface area (backbone atoms only — not comparable to full-atom values): 4997 Å² total; per-residue (Å²): 127,89,50,45,74,69,37,61,78,34,58,69,60,31,27,70,44,46,75,39,54,68,68,63,48,61,70,46,45,64,62,49,44,60,50,47,55,63,41,46,56,49,25,43,98,87,68,47,78,47,90,60,82,71,70,88,90,58,57,88,79,50,68,44,67,62,33,48,54,49,48,52,33,31,50,55,42,53,58,57,73,67,55,132